Protein AF-A0A6P1D3B0-F1 (afdb_monomer)

Sequence (102 aa):
ADTTFLAYYPYFGFQGLTSHYANPLAEFPERAGAIEQWSELETPQELLDAMAAAPWRAPDAFLFRRSGEDLTLRLAEDVYPNDPYVRRYTVAFPSALFDDPR

Secondary structure (DSSP, 8-state):
--HHHHHHS-PPPSS-S-GGGS-GGG-HHHHHHHHHHHHT--SHHHHHHHHHHSSSPPPS---PEEETTEEEEEEEEE-TTSSSSEEEEEEEE-GGGG-S--

Solvent-accessible surface area (backbone atoms only — not comparable to full-atom values): 6419 Å² total; per-residue (Å²): 95,71,62,70,56,56,72,77,40,98,63,85,75,89,68,82,73,49,60,90,77,48,55,83,90,62,43,57,69,61,52,50,52,48,55,51,56,53,33,74,52,76,39,39,65,57,42,52,52,54,39,69,70,42,97,53,86,60,76,95,72,85,86,64,47,78,58,88,81,34,37,28,44,49,52,53,45,76,47,70,91,43,90,71,39,64,47,72,50,77,47,59,26,59,54,60,45,66,73,56,96,123

Foldseek 3Di:
DPVVVVVVDVFDDLADADPVPDDPVSCRVVSVVLLQVLQPDDALVVNVVSQVPDPDNRGPDDDFDDDPQWTKDKHWDACPPDVVRIDIDIRTHHCNNVPDPD

Mean predicted aligned error: 4.13 Å

Radius of gyration: 14.12 Å; Cα contacts (8 Å, |Δi|>4): 109; chains: 1; bounding box: 38×27×29 Å

Nearest PDB structures (foldseek):
  8if8-assembly1_B  TM=9.495E-01  e=1.863E-10  Mycobacterium tuberculosis H37Rv
  8if8-assembly1_C  TM=9.095E-01  e=5.859E-07  Mycobacterium tuberculosis H37Rv
  2y1z-assembly1_A  TM=4.307E-01  e=4.770E+00  Homo sapiens
  6ifn-assembly1_B  TM=3.260E-01  e=2.188E+00  Streptococcus thermophilus ND03

Structure (mmCIF, N/CA/C/O backbone):
data_AF-A0A6P1D3B0-F1
#
_entry.id   AF-A0A6P1D3B0-F1
#
loop_
_atom_site.group_PDB
_atom_site.id
_atom_site.type_symbol
_atom_site.label_atom_id
_atom_site.label_alt_id
_atom_site.label_comp_id
_atom_site.label_asym_id
_atom_site.label_entity_id
_atom_site.label_seq_id
_atom_site.pdbx_PDB_ins_code
_atom_site.Cartn_x
_atom_site.Cartn_y
_atom_site.Cartn_z
_atom_site.occupancy
_atom_site.B_iso_or_equiv
_atom_site.auth_seq_id
_atom_site.auth_comp_id
_atom_site.auth_asym_id
_atom_site.auth_atom_id
_atom_site.pdbx_PDB_model_num
ATOM 1 N N . ALA A 1 1 ? 9.120 -0.009 3.258 1.00 58.50 1 ALA A N 1
ATOM 2 C CA . ALA A 1 1 ? 8.531 -1.092 4.071 1.00 58.50 1 ALA A CA 1
ATOM 3 C C . ALA A 1 1 ? 9.422 -1.447 5.267 1.00 58.50 1 ALA A C 1
ATOM 5 O O . ALA A 1 1 ? 10.621 -1.172 5.232 1.00 58.50 1 ALA A O 1
ATOM 6 N N . ASP A 1 2 ? 8.833 -2.009 6.326 1.00 66.06 2 ASP A N 1
ATOM 7 C CA . ASP A 1 2 ? 9.539 -2.480 7.527 1.00 66.06 2 ASP A CA 1
ATOM 8 C C . ASP A 1 2 ? 10.095 -3.891 7.312 1.00 66.06 2 ASP A C 1
ATOM 10 O O . ASP A 1 2 ? 9.499 -4.902 7.677 1.00 66.06 2 ASP A O 1
ATOM 14 N N . THR A 1 3 ? 11.268 -3.955 6.686 1.00 69.19 3 THR A N 1
ATOM 15 C CA . THR A 1 3 ? 11.964 -5.209 6.357 1.00 69.19 3 THR A CA 1
ATOM 16 C C . THR A 1 3 ? 12.235 -6.078 7.566 1.00 69.19 3 THR A C 1
ATOM 18 O O . THR A 1 3 ? 12.209 -7.298 7.464 1.00 69.19 3 THR A O 1
ATOM 21 N N . THR A 1 4 ? 12.475 -5.452 8.716 1.00 80.31 4 THR A N 1
ATOM 22 C CA . THR A 1 4 ? 12.751 -6.155 9.964 1.00 80.31 4 THR A CA 1
ATOM 23 C C . THR A 1 4 ? 11.561 -7.007 10.388 1.00 80.31 4 THR A C 1
ATOM 25 O O . THR A 1 4 ? 11.763 -8.126 10.833 1.00 80.31 4 THR A O 1
ATOM 28 N N . PHE A 1 5 ? 10.321 -6.543 10.198 1.00 85.31 5 PHE A N 1
ATOM 29 C CA . PHE A 1 5 ? 9.143 -7.335 10.555 1.00 85.31 5 PHE A CA 1
ATOM 30 C C . PHE A 1 5 ? 9.041 -8.605 9.698 1.00 85.31 5 PHE A C 1
ATOM 32 O O . PHE A 1 5 ? 8.934 -9.707 10.233 1.00 85.31 5 PHE A O 1
ATOM 39 N N . LEU A 1 6 ? 9.169 -8.457 8.376 1.00 84.25 6 LEU A N 1
ATOM 40 C CA . LEU A 1 6 ? 9.122 -9.579 7.429 1.00 84.25 6 LEU A CA 1
ATOM 41 C C . LEU A 1 6 ? 10.336 -10.519 7.539 1.00 84.25 6 LEU A C 1
ATOM 43 O O . LEU A 1 6 ? 10.281 -11.646 7.061 1.00 84.25 6 LEU A O 1
ATOM 47 N N . ALA A 1 7 ? 11.426 -10.082 8.177 1.00 85.00 7 ALA A N 1
ATOM 48 C CA . ALA A 1 7 ? 12.581 -10.933 8.454 1.00 85.00 7 ALA A CA 1
ATOM 49 C C . ALA A 1 7 ? 12.337 -11.929 9.603 1.00 85.00 7 ALA A C 1
ATOM 51 O O . ALA A 1 7 ? 12.995 -12.966 9.649 1.00 85.00 7 ALA A O 1
ATOM 52 N N . TYR A 1 8 ? 11.410 -11.627 10.523 1.00 89.06 8 TYR A N 1
ATOM 53 C CA . TYR A 1 8 ? 11.096 -12.484 11.675 1.00 89.06 8 TYR A CA 1
ATOM 54 C C . TYR A 1 8 ? 9.747 -13.197 11.556 1.00 89.06 8 TYR A C 1
ATOM 56 O O . TYR A 1 8 ? 9.589 -14.283 12.113 1.00 89.06 8 TYR A O 1
ATOM 64 N N . TYR A 1 9 ? 8.784 -12.613 10.839 1.00 88.00 9 TYR A N 1
ATOM 65 C CA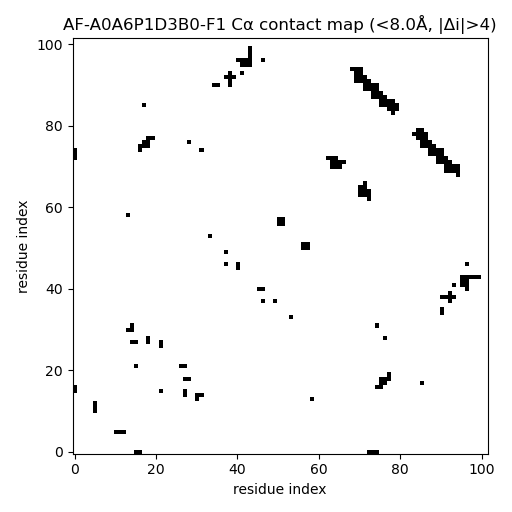 . TYR A 1 9 ? 7.439 -13.166 10.697 1.00 88.00 9 TYR A CA 1
ATOM 66 C C . TYR A 1 9 ? 7.153 -13.554 9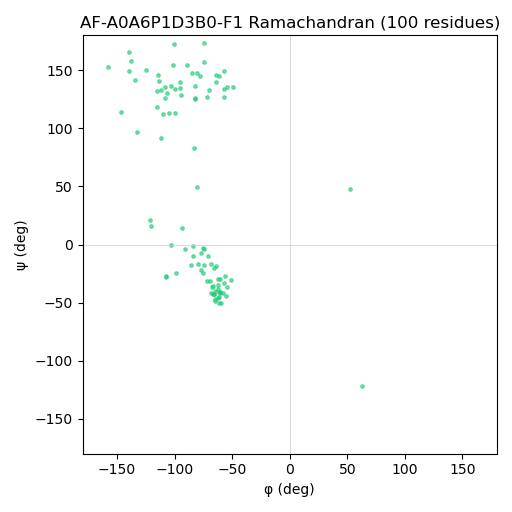.240 1.00 88.00 9 TYR A C 1
ATOM 68 O O . TYR A 1 9 ? 7.380 -12.738 8.346 1.00 88.00 9 TYR A O 1
ATOM 76 N N . PRO A 1 10 ? 6.620 -14.765 8.981 1.00 88.56 10 PRO A N 1
ATOM 77 C CA . PRO A 1 10 ? 6.499 -15.339 7.639 1.00 88.56 10 PRO A CA 1
ATOM 78 C C . PRO A 1 10 ? 5.281 -14.800 6.863 1.00 88.56 10 PRO A C 1
ATOM 80 O O . PRO A 1 10 ? 4.489 -15.567 6.320 1.00 88.56 10 PRO A O 1
ATOM 83 N N . TYR A 1 11 ? 5.109 -13.480 6.822 1.00 88.38 11 TYR A N 1
ATOM 84 C CA . TYR A 1 11 ? 4.100 -12.830 5.987 1.00 88.38 11 TYR A CA 1
ATOM 85 C C . TYR A 1 11 ? 4.626 -12.619 4.564 1.00 88.38 11 TYR A C 1
ATOM 87 O O . TYR A 1 11 ? 5.807 -12.337 4.355 1.00 88.38 11 TYR A O 1
ATOM 95 N N . PHE A 1 12 ? 3.731 -12.691 3.578 1.00 88.12 12 PHE A N 1
ATOM 96 C CA . PHE A 1 12 ? 4.044 -12.300 2.206 1.00 88.12 12 PHE A CA 1
ATOM 97 C C . PHE A 1 12 ? 3.906 -10.783 2.050 1.00 88.12 12 PHE A C 1
ATOM 99 O O . PHE A 1 12 ? 2.864 -10.209 2.359 1.00 88.12 12 PHE A O 1
ATOM 106 N N . GLY A 1 13 ? 4.958 -10.124 1.562 1.00 89.69 13 GLY A N 1
ATOM 107 C CA . GLY A 1 13 ? 4.909 -8.694 1.268 1.00 89.69 13 GLY A CA 1
ATOM 108 C C . GLY A 1 13 ? 4.052 -8.414 0.036 1.00 89.69 13 GLY A C 1
ATOM 109 O O . GLY A 1 13 ? 4.304 -8.978 -1.025 1.00 89.69 13 GLY A O 1
ATOM 110 N N . PHE A 1 14 ? 3.074 -7.513 0.161 1.00 92.06 14 PHE A N 1
ATOM 111 C CA . PHE A 1 14 ? 2.268 -7.065 -0.981 1.00 92.06 14 PHE A CA 1
ATOM 112 C C . PHE A 1 14 ? 3.077 -6.205 -1.966 1.00 92.06 14 PHE A C 1
ATOM 114 O O . PHE A 1 14 ? 2.817 -6.246 -3.162 1.00 92.06 14 PHE A O 1
ATOM 121 N N . GLN A 1 15 ? 4.063 -5.450 -1.469 1.00 91.38 15 GLN A N 1
ATOM 122 C CA . GLN A 1 15 ? 4.926 -4.568 -2.256 1.00 91.38 15 GLN A CA 1
ATOM 123 C C . GLN A 1 15 ? 6.400 -4.749 -1.860 1.00 91.38 15 GLN A C 1
ATOM 125 O O . GLN A 1 15 ? 6.732 -4.927 -0.684 1.00 91.38 15 GLN A O 1
ATOM 130 N N . GLY A 1 16 ? 7.285 -4.694 -2.855 1.00 85.00 16 GLY A N 1
ATOM 131 C CA . GLY A 1 16 ? 8.733 -4.734 -2.697 1.00 85.00 16 GLY A CA 1
ATOM 132 C C . GLY A 1 16 ? 9.327 -3.428 -2.158 1.00 85.00 16 GLY A C 1
ATOM 133 O O . GLY A 1 16 ? 8.671 -2.403 -2.007 1.00 85.00 16 GLY A O 1
ATOM 134 N N . LEU A 1 17 ? 10.626 -3.451 -1.870 1.00 78.06 17 LEU A N 1
ATOM 135 C CA . LEU A 1 17 ? 11.349 -2.310 -1.280 1.00 78.06 17 LEU A CA 1
ATOM 136 C C . LEU A 1 17 ? 12.120 -1.472 -2.293 1.00 78.06 17 LEU A C 1
ATOM 138 O O . LEU A 1 17 ? 12.485 -0.331 -2.015 1.00 78.06 17 LEU A O 1
ATOM 142 N N . THR A 1 18 ? 12.461 -2.103 -3.407 1.00 74.38 18 THR A N 1
ATOM 143 C CA . THR A 1 18 ? 13.409 -1.626 -4.406 1.00 74.38 18 THR A CA 1
ATOM 144 C C . THR A 1 18 ? 12.917 -2.108 -5.754 1.00 74.38 18 THR A C 1
ATOM 146 O O . THR A 1 18 ? 12.916 -3.316 -6.001 1.00 74.38 18 THR A O 1
ATOM 149 N N . SER A 1 19 ? 12.523 -1.167 -6.604 1.00 73.81 19 SER A N 1
ATOM 150 C CA . SER A 1 19 ? 11.988 -1.429 -7.941 1.00 73.81 19 SER A CA 1
ATOM 151 C C . SER A 1 19 ? 12.941 -2.276 -8.786 1.00 73.81 19 SER A C 1
ATOM 153 O O . SER A 1 19 ? 12.522 -3.258 -9.382 1.00 73.81 19 SER A O 1
ATOM 155 N N . HIS A 1 20 ? 14.242 -1.971 -8.765 1.00 68.25 20 HIS A N 1
ATOM 156 C CA . HIS A 1 20 ? 15.240 -2.618 -9.629 1.00 68.25 20 HIS A CA 1
ATOM 157 C C . HIS A 1 20 ? 15.468 -4.115 -9.357 1.00 68.25 20 HIS A C 1
ATOM 159 O O . HIS A 1 20 ? 16.005 -4.818 -10.208 1.00 68.25 20 HIS A O 1
ATOM 165 N N . TYR A 1 21 ? 15.095 -4.602 -8.168 1.00 66.56 21 TYR A N 1
ATOM 166 C CA . TYR A 1 21 ? 15.160 -6.027 -7.814 1.00 66.56 21 TYR A CA 1
ATOM 167 C C . TYR A 1 21 ? 13.790 -6.700 -7.852 1.00 66.56 21 TYR A C 1
ATOM 169 O O . TYR A 1 21 ? 13.677 -7.891 -7.555 1.00 66.56 21 TYR A O 1
ATOM 177 N N . ALA A 1 22 ? 12.739 -5.951 -8.183 1.00 69.19 22 ALA A N 1
ATOM 178 C CA . ALA A 1 22 ? 11.445 -6.543 -8.418 1.00 69.19 22 ALA A CA 1
ATOM 179 C C . ALA A 1 22 ? 11.512 -7.338 -9.724 1.00 69.19 22 ALA A C 1
ATOM 181 O O . ALA A 1 22 ? 12.009 -6.868 -10.747 1.00 69.19 22 ALA A O 1
ATOM 182 N N . ASN A 1 23 ? 11.002 -8.566 -9.685 1.00 70.81 23 ASN A N 1
ATOM 183 C CA . ASN A 1 23 ? 10.702 -9.298 -10.906 1.00 70.81 23 ASN A CA 1
ATOM 184 C C . ASN A 1 23 ? 9.781 -8.410 -11.769 1.00 70.81 23 ASN A C 1
ATOM 186 O O . ASN A 1 23 ? 8.843 -7.850 -11.207 1.00 70.81 23 ASN A O 1
ATOM 190 N N . PRO A 1 24 ? 9.982 -8.270 -13.092 1.00 73.81 24 PRO A N 1
ATOM 191 C CA . PRO A 1 24 ? 9.025 -7.567 -13.948 1.00 73.81 24 PRO A CA 1
ATOM 192 C C . PRO A 1 24 ? 7.575 -8.057 -13.776 1.00 73.81 24 PRO A C 1
ATOM 194 O O . PRO A 1 24 ? 6.645 -7.267 -13.857 1.00 73.81 24 PRO A O 1
ATOM 197 N N . LEU A 1 25 ? 7.383 -9.338 -13.436 1.00 77.88 25 LEU A N 1
ATOM 198 C CA . LEU A 1 25 ? 6.077 -9.930 -13.105 1.00 77.88 25 LEU A CA 1
ATOM 199 C C . LEU A 1 25 ? 5.528 -9.536 -11.721 1.00 77.88 25 LEU A C 1
ATOM 201 O O . LEU A 1 25 ? 4.450 -9.979 -11.342 1.00 77.88 25 LEU A O 1
ATOM 205 N N . ALA A 1 26 ? 6.281 -8.777 -10.927 1.00 82.81 26 ALA A N 1
ATOM 206 C CA . ALA A 1 26 ? 5.844 -8.294 -9.623 1.00 82.81 26 ALA A CA 1
ATOM 207 C C . ALA A 1 26 ? 5.015 -7.006 -9.720 1.00 82.81 26 ALA A C 1
ATOM 209 O O . ALA A 1 26 ? 4.437 -6.625 -8.704 1.00 82.81 26 ALA A O 1
ATOM 210 N N . GLU A 1 27 ? 4.955 -6.361 -10.896 1.00 90.94 27 GLU A N 1
ATOM 211 C CA . GLU A 1 27 ? 4.096 -5.190 -11.162 1.00 90.94 27 GLU A CA 1
ATOM 212 C C . GLU A 1 27 ? 4.308 -4.091 -10.108 1.00 90.94 27 GLU A C 1
ATOM 214 O O . GLU A 1 27 ? 3.390 -3.594 -9.453 1.00 90.94 27 GLU A O 1
ATOM 219 N N . PHE A 1 28 ? 5.588 -3.799 -9.852 1.00 91.94 28 PHE A N 1
ATOM 220 C CA . PHE A 1 28 ? 6.008 -2.937 -8.753 1.00 91.94 28 PHE A CA 1
ATOM 221 C C . PHE A 1 28 ? 5.415 -1.521 -8.867 1.00 91.94 28 PHE A C 1
ATOM 223 O O . PHE A 1 28 ? 4.836 -1.070 -7.874 1.00 91.94 28 PHE A O 1
ATOM 230 N N . PRO A 1 29 ? 5.512 -0.813 -10.014 1.00 92.06 29 PRO A N 1
ATOM 231 C CA . PRO A 1 29 ? 4.888 0.501 -10.161 1.00 92.06 29 PRO A CA 1
ATOM 232 C C . PRO A 1 29 ? 3.369 0.455 -9.985 1.00 92.06 29 PRO A C 1
ATOM 234 O O . PRO A 1 29 ? 2.803 1.302 -9.301 1.00 92.06 29 PRO A O 1
ATOM 237 N N . GLU A 1 30 ? 2.709 -0.558 -10.540 1.00 94.62 30 GLU A N 1
ATOM 238 C CA . GLU A 1 30 ? 1.255 -0.695 -10.509 1.00 94.62 30 GLU A CA 1
ATOM 239 C C . GLU A 1 30 ? 0.752 -0.937 -9.082 1.00 94.62 30 GLU A C 1
ATOM 241 O O . GLU A 1 30 ? -0.210 -0.306 -8.645 1.00 94.62 30 GLU A O 1
ATOM 246 N N . ARG A 1 31 ? 1.436 -1.788 -8.309 1.00 95.38 31 ARG A N 1
ATOM 247 C CA . ARG A 1 31 ? 1.115 -2.014 -6.892 1.00 95.38 31 ARG A CA 1
ATOM 248 C C . ARG A 1 31 ? 1.382 -0.785 -6.031 1.00 95.38 31 ARG A C 1
ATOM 250 O O . ARG A 1 31 ? 0.646 -0.557 -5.076 1.00 95.38 31 ARG A O 1
ATOM 257 N N . ALA A 1 32 ? 2.423 -0.004 -6.333 1.00 95.31 32 ALA A N 1
ATOM 258 C CA . ALA A 1 32 ? 2.682 1.258 -5.637 1.00 95.31 32 ALA A CA 1
ATOM 259 C C . ALA A 1 32 ? 1.557 2.261 -5.920 1.00 95.31 32 ALA A C 1
ATOM 261 O O . ALA A 1 32 ? 0.984 2.802 -4.978 1.00 95.31 32 ALA A O 1
ATOM 262 N N . GLY A 1 33 ? 1.174 2.408 -7.191 1.00 96.44 33 GLY A N 1
ATOM 263 C CA . GLY A 1 33 ? 0.068 3.267 -7.606 1.00 96.44 33 GLY A CA 1
ATOM 264 C C . GLY A 1 33 ? -1.279 2.838 -7.022 1.00 96.44 33 GLY A C 1
ATOM 265 O O . GLY A 1 33 ? -2.084 3.688 -6.665 1.00 96.44 33 GLY A O 1
ATOM 266 N N . ALA A 1 34 ? -1.523 1.536 -6.853 1.00 97.50 34 ALA A N 1
ATOM 267 C CA . ALA A 1 34 ? -2.725 1.058 -6.173 1.00 97.50 34 ALA A CA 1
ATOM 268 C C . ALA A 1 34 ? -2.742 1.438 -4.686 1.00 97.50 34 ALA A C 1
ATOM 270 O O . ALA A 1 34 ? -3.763 1.900 -4.193 1.00 97.50 34 ALA A O 1
ATOM 271 N N . ILE A 1 35 ? -1.612 1.307 -3.979 1.00 97.38 35 ILE A N 1
ATOM 272 C CA . ILE A 1 35 ? -1.496 1.739 -2.575 1.00 97.38 35 ILE A CA 1
ATOM 273 C C . ILE A 1 3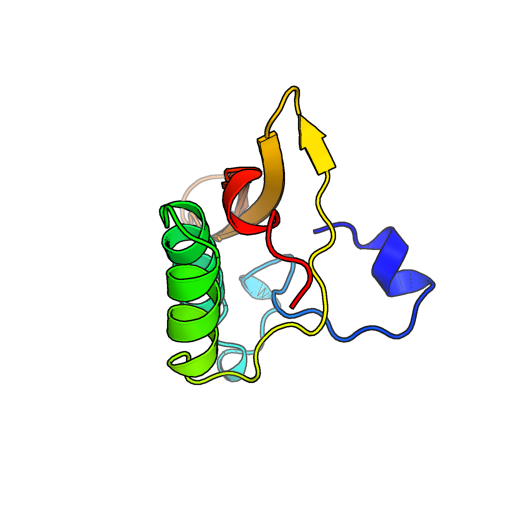5 ? -1.725 3.251 -2.448 1.00 97.38 35 ILE A C 1
ATOM 275 O O . ILE A 1 35 ? -2.381 3.683 -1.506 1.00 97.38 35 ILE A O 1
ATOM 279 N N . GLU A 1 36 ? -1.198 4.047 -3.379 1.00 97.69 36 GLU A N 1
ATOM 280 C CA . GLU A 1 36 ? -1.454 5.491 -3.433 1.00 97.69 36 GLU A CA 1
ATOM 281 C C . GLU A 1 36 ? -2.943 5.783 -3.633 1.00 97.69 36 GLU A C 1
ATOM 283 O O . GLU A 1 36 ? -3.530 6.491 -2.822 1.00 97.69 36 GLU A O 1
ATOM 288 N N . GLN A 1 37 ? -3.582 5.160 -4.625 1.00 98.00 37 GLN A N 1
ATOM 289 C CA . GLN A 1 37 ? -5.019 5.324 -4.875 1.00 98.00 37 GLN A CA 1
ATOM 290 C C . GLN A 1 37 ? -5.864 4.927 -3.660 1.00 98.00 37 GLN A C 1
ATOM 292 O O . GLN A 1 37 ? -6.803 5.631 -3.309 1.00 98.00 37 GLN A O 1
ATOM 297 N N . TRP A 1 38 ? -5.518 3.833 -2.977 1.00 98.12 38 TRP A N 1
ATOM 298 C CA . TRP A 1 38 ? -6.215 3.408 -1.761 1.00 98.12 38 TRP A CA 1
ATOM 299 C C . TRP A 1 38 ? -6.108 4.422 -0.623 1.00 98.12 38 TRP A C 1
ATOM 301 O O . TRP A 1 38 ? -7.013 4.500 0.203 1.00 98.12 38 TRP A O 1
ATOM 311 N N . SER A 1 39 ? -5.018 5.189 -0.567 1.00 97.06 39 SER A N 1
ATOM 312 C CA . SER A 1 39 ? -4.820 6.211 0.464 1.00 97.06 39 SER A CA 1
ATOM 313 C C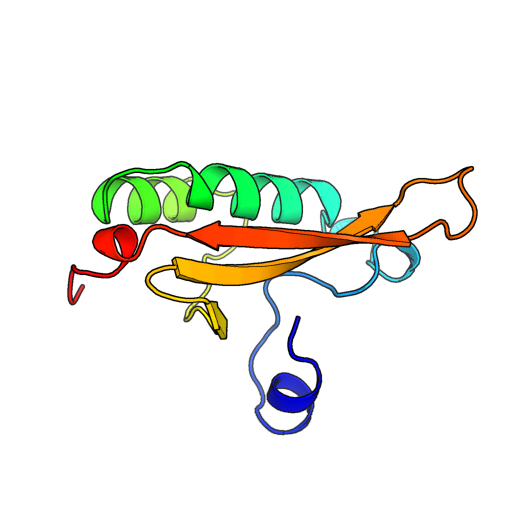 . SER A 1 39 ? -5.670 7.465 0.262 1.00 97.06 39 SER A C 1
ATOM 315 O O . SER A 1 39 ? -5.867 8.222 1.207 1.00 97.06 39 SER A O 1
ATOM 317 N N . GLU A 1 40 ? -6.193 7.662 -0.949 1.00 97.56 40 GLU A N 1
ATOM 318 C CA . GLU A 1 40 ? -7.054 8.792 -1.310 1.00 97.56 40 GLU A CA 1
ATOM 319 C C . GLU A 1 40 ? -8.549 8.490 -1.103 1.00 97.56 40 GLU A C 1
ATOM 321 O O . GLU A 1 40 ? -9.384 9.369 -1.301 1.00 97.56 40 GLU A O 1
ATOM 326 N N . LEU A 1 41 ? -8.896 7.258 -0.713 1.00 97.75 41 LEU A N 1
ATOM 327 C CA . LEU A 1 41 ? -10.277 6.850 -0.447 1.00 97.75 41 LEU A CA 1
ATOM 328 C C . LEU A 1 41 ? -10.780 7.425 0.881 1.00 97.75 41 LEU A C 1
ATOM 330 O O . LEU A 1 41 ? -9.999 7.721 1.789 1.00 97.75 41 LEU A O 1
ATOM 334 N N . GLU A 1 42 ? -12.101 7.531 1.024 1.00 95.44 42 GLU A N 1
ATOM 335 C CA . GLU A 1 42 ? -12.719 8.179 2.184 1.00 95.44 42 GLU A CA 1
ATOM 336 C C . GLU A 1 42 ? -13.380 7.178 3.135 1.00 95.44 42 GLU A C 1
ATOM 338 O O . GLU A 1 42 ? -13.481 7.439 4.337 1.00 95.44 42 GLU A O 1
ATOM 343 N N . THR A 1 43 ? -13.821 6.024 2.624 1.00 97.06 43 THR A N 1
ATOM 344 C CA . THR A 1 43 ? -14.602 5.060 3.409 1.00 97.06 43 THR A CA 1
ATOM 345 C C . THR A 1 43 ? -14.011 3.645 3.430 1.00 97.06 43 THR A C 1
ATOM 347 O O . THR A 1 43 ? -13.426 3.191 2.442 1.00 97.06 43 THR A O 1
ATOM 350 N N . PRO A 1 44 ? -14.234 2.876 4.518 1.00 97.56 44 PRO A N 1
ATOM 351 C CA . PRO A 1 44 ? -13.839 1.467 4.579 1.00 97.56 44 PRO A CA 1
ATOM 352 C C . PRO A 1 44 ? -14.402 0.626 3.426 1.00 97.56 44 PRO A C 1
ATOM 354 O O . PRO A 1 44 ? -13.726 -0.264 2.915 1.00 97.56 44 PRO A O 1
ATOM 357 N N . GLN A 1 45 ? -15.632 0.913 2.982 1.00 97.69 45 GLN A N 1
ATOM 358 C CA . GLN A 1 45 ? -16.260 0.162 1.894 1.00 97.69 45 GLN A CA 1
ATOM 359 C C . GLN A 1 45 ? -15.564 0.414 0.552 1.00 97.69 45 GLN A C 1
ATOM 361 O O . GLN A 1 45 ? -15.311 -0.542 -0.174 1.00 97.69 45 GLN A O 1
ATOM 366 N N . GLU A 1 46 ? -15.192 1.660 0.251 1.00 98.12 46 GLU A N 1
ATOM 367 C CA . GLU A 1 46 ? -14.415 1.976 -0.954 1.00 98.12 46 GLU A CA 1
ATOM 368 C C . GLU A 1 46 ? -13.066 1.258 -0.954 1.00 98.12 46 GLU A C 1
ATOM 370 O O . GLU A 1 46 ? -12.653 0.735 -1.989 1.00 98.12 46 GLU A O 1
ATOM 375 N N . LEU A 1 47 ? -12.392 1.185 0.200 1.00 97.69 47 LEU A N 1
ATOM 376 C CA . LEU A 1 47 ? -11.127 0.463 0.324 1.00 97.69 47 LEU A CA 1
ATOM 377 C C . LEU A 1 47 ? -11.303 -1.034 0.042 1.00 97.69 47 LEU A C 1
ATOM 379 O O . LEU A 1 47 ? -10.524 -1.614 -0.717 1.00 97.69 47 LEU A O 1
ATOM 383 N N . LEU A 1 48 ? -12.336 -1.661 0.611 1.00 96.81 48 LEU A N 1
ATOM 384 C CA . LEU A 1 48 ? -12.652 -3.068 0.354 1.00 96.81 48 LEU A CA 1
ATOM 385 C C . LEU A 1 48 ? -12.974 -3.318 -1.125 1.00 96.81 48 LEU A C 1
ATOM 387 O O . LEU A 1 48 ? -12.448 -4.266 -1.711 1.00 96.81 48 LEU A O 1
ATOM 391 N N . ASP A 1 49 ? -13.783 -2.456 -1.738 1.00 98.00 49 ASP A N 1
ATOM 392 C CA . ASP A 1 49 ? -14.172 -2.573 -3.143 1.00 98.00 49 ASP A CA 1
ATOM 393 C C . ASP A 1 49 ? -12.958 -2.391 -4.071 1.00 98.00 49 ASP A C 1
ATOM 395 O O . ASP A 1 49 ? -12.763 -3.171 -5.007 1.00 98.00 49 ASP A O 1
ATOM 399 N N . ALA A 1 50 ? -12.087 -1.420 -3.779 1.00 98.19 50 ALA A N 1
ATOM 400 C CA . ALA A 1 50 ? -10.860 -1.180 -4.533 1.00 98.19 50 ALA A CA 1
ATOM 401 C C . ALA A 1 50 ? -9.864 -2.344 -4.413 1.00 98.19 50 ALA A C 1
ATOM 403 O O . ALA A 1 50 ? -9.249 -2.737 -5.407 1.00 98.19 50 ALA A O 1
ATOM 404 N N . MET A 1 51 ? -9.718 -2.934 -3.222 1.00 97.25 51 MET A N 1
ATOM 405 C CA . MET A 1 51 ? -8.887 -4.126 -3.028 1.00 97.25 51 MET A CA 1
ATOM 406 C C . MET A 1 51 ? -9.471 -5.360 -3.727 1.00 97.25 51 MET A C 1
ATOM 408 O O . MET A 1 51 ? -8.711 -6.165 -4.261 1.00 97.25 51 MET A O 1
ATOM 412 N N . ALA A 1 52 ? -10.798 -5.511 -3.756 1.00 97.31 52 ALA A N 1
ATOM 413 C CA . ALA A 1 52 ? -11.472 -6.614 -4.440 1.00 97.31 52 ALA A CA 1
ATOM 414 C C . ALA A 1 52 ? -11.408 -6.496 -5.973 1.00 97.31 52 ALA A C 1
ATOM 416 O O . ALA A 1 52 ? -11.369 -7.514 -6.666 1.00 97.31 52 ALA A O 1
ATOM 417 N N . ALA A 1 53 ? -11.390 -5.271 -6.504 1.00 97.75 53 ALA A N 1
ATOM 418 C CA . ALA A 1 53 ? -11.257 -4.998 -7.933 1.00 97.75 53 ALA A CA 1
ATOM 419 C C . ALA A 1 53 ? -9.807 -5.093 -8.443 1.00 97.75 53 ALA A C 1
ATOM 421 O O . ALA A 1 53 ? -9.587 -5.187 -9.654 1.00 97.75 53 ALA A O 1
ATOM 422 N N . ALA A 1 54 ? -8.816 -5.055 -7.547 1.00 96.69 54 ALA A N 1
ATOM 423 C CA . ALA A 1 54 ? -7.411 -5.143 -7.917 1.00 96.69 54 ALA A CA 1
ATOM 424 C C . ALA A 1 54 ? -7.079 -6.512 -8.555 1.00 96.69 54 ALA A C 1
ATOM 426 O O . ALA A 1 54 ? -7.607 -7.543 -8.137 1.00 96.69 54 ALA A O 1
ATOM 427 N N . PRO A 1 55 ? -6.155 -6.569 -9.533 1.00 95.38 55 PRO A N 1
ATOM 428 C CA . PRO A 1 55 ? -5.786 -7.826 -10.197 1.00 95.38 55 PRO A CA 1
ATOM 429 C C . PRO A 1 55 ? -4.986 -8.773 -9.288 1.00 95.38 55 PRO A C 1
ATOM 431 O O . PRO A 1 55 ? -4.748 -9.933 -9.631 1.00 95.38 55 PRO A O 1
ATOM 434 N N . TRP A 1 56 ? -4.549 -8.286 -8.127 1.00 95.12 56 TRP A N 1
ATOM 435 C CA . TRP A 1 56 ? -3.774 -9.037 -7.154 1.00 95.12 56 TRP A CA 1
ATOM 436 C C . TRP A 1 56 ? -4.650 -9.499 -6.002 1.00 95.12 56 TRP A C 1
ATOM 438 O O . TRP A 1 56 ? -5.612 -8.839 -5.627 1.00 95.12 56 TRP A O 1
ATOM 448 N N . ARG A 1 57 ? -4.235 -10.583 -5.342 1.00 94.81 57 ARG A N 1
ATOM 449 C CA . ARG A 1 57 ? -4.793 -10.922 -4.034 1.0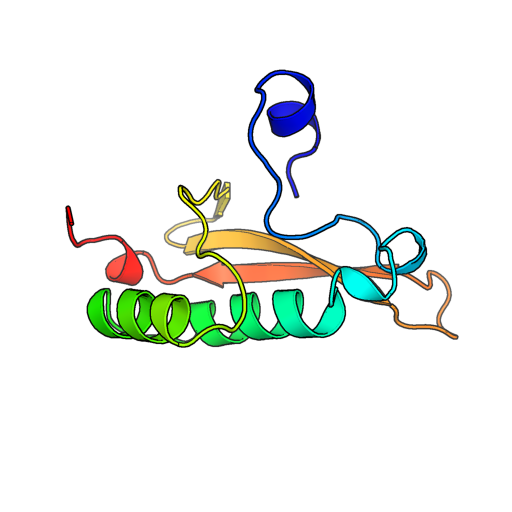0 94.81 57 ARG A CA 1
ATOM 450 C C . ARG A 1 57 ? -4.594 -9.742 -3.072 1.00 94.81 57 ARG A C 1
ATOM 452 O O . ARG A 1 57 ? -3.461 -9.287 -2.896 1.00 94.81 57 ARG A O 1
ATOM 459 N N . ALA A 1 58 ? -5.686 -9.299 -2.455 1.00 94.94 58 ALA A N 1
ATOM 460 C CA . ALA A 1 58 ? -5.688 -8.250 -1.444 1.00 94.94 58 ALA A CA 1
ATOM 461 C C . ALA A 1 58 ? -4.765 -8.595 -0.253 1.00 94.94 58 ALA A C 1
ATOM 463 O O . ALA A 1 58 ? -4.580 -9.779 0.058 1.00 94.94 58 ALA A O 1
ATOM 464 N N . PRO A 1 59 ? -4.171 -7.588 0.411 1.00 94.50 59 PRO A N 1
ATOM 465 C CA . PRO A 1 59 ? -3.404 -7.808 1.631 1.00 94.50 59 PRO A CA 1
ATOM 466 C C . 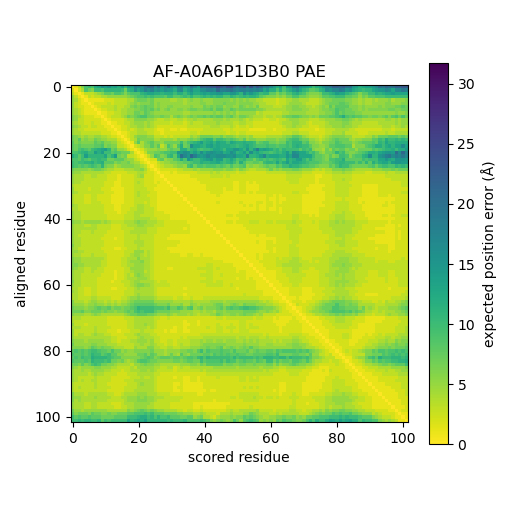PRO A 1 59 ? -4.298 -8.337 2.761 1.00 94.50 59 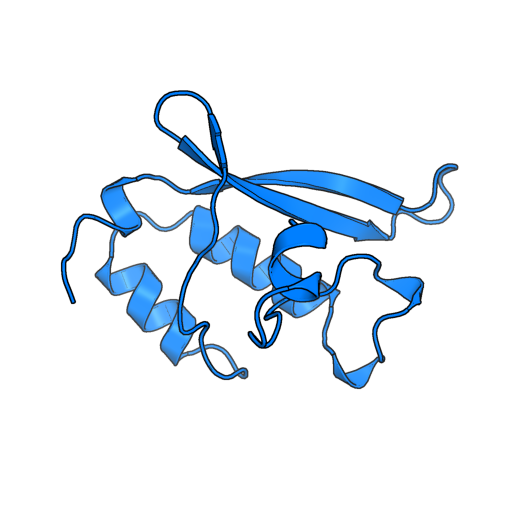PRO A C 1
ATOM 468 O O . PRO A 1 59 ? -5.407 -7.854 2.961 1.00 94.50 59 PRO A O 1
ATOM 471 N N . ASP A 1 60 ? -3.784 -9.293 3.538 1.00 92.31 60 ASP A N 1
ATOM 472 C CA . ASP A 1 60 ? -4.484 -9.815 4.722 1.00 92.31 60 ASP A CA 1
ATOM 473 C C . ASP A 1 60 ? -4.386 -8.853 5.927 1.00 92.31 60 ASP A C 1
ATOM 475 O O . ASP A 1 60 ? -5.177 -8.931 6.862 1.00 92.31 60 ASP A O 1
ATOM 479 N N . ALA A 1 61 ? -3.384 -7.967 5.934 1.00 92.06 61 ALA A N 1
ATOM 480 C CA . ALA A 1 61 ? -3.170 -6.966 6.973 1.00 92.06 61 ALA A CA 1
ATOM 481 C C . ALA A 1 61 ? -2.317 -5.799 6.457 1.00 92.06 61 ALA A C 1
ATOM 483 O O . ALA A 1 61 ? -1.442 -5.978 5.603 1.00 92.06 61 ALA A O 1
ATOM 484 N N . PHE A 1 62 ? -2.509 -4.623 7.053 1.00 93.00 62 PHE A N 1
ATOM 485 C CA . PHE A 1 62 ? -1.637 -3.465 6.876 1.00 93.00 62 PHE A CA 1
ATOM 486 C C . PHE A 1 62 ? -0.732 -3.284 8.098 1.00 93.00 62 PHE A C 1
ATOM 488 O O . PHE A 1 62 ? -1.182 -3.356 9.240 1.00 93.00 62 PHE A O 1
ATOM 495 N N . LEU A 1 63 ? 0.552 -3.007 7.860 1.00 92.06 63 LEU A N 1
ATOM 496 C CA . LEU A 1 63 ? 1.514 -2.656 8.906 1.00 92.06 63 LEU A CA 1
ATOM 497 C C . LEU A 1 63 ? 1.920 -1.189 8.755 1.00 92.06 63 LEU A C 1
ATOM 499 O O . LEU A 1 63 ? 2.862 -0.863 8.030 1.00 92.06 63 LEU A O 1
ATOM 503 N N . PHE A 1 64 ? 1.193 -0.310 9.438 1.00 93.81 64 PHE A N 1
ATOM 504 C CA . PHE A 1 64 ? 1.433 1.129 9.405 1.00 93.81 64 PHE A CA 1
ATOM 505 C C . PHE A 1 64 ? 2.429 1.590 10.468 1.00 93.81 64 PHE A C 1
ATOM 507 O O . PHE A 1 64 ? 2.539 1.021 11.556 1.00 93.81 64 PHE A O 1
ATOM 514 N N . ARG A 1 65 ? 3.093 2.712 10.184 1.00 92.12 65 ARG A N 1
ATOM 515 C CA . ARG A 1 65 ? 3.654 3.587 11.218 1.00 92.12 65 ARG A CA 1
ATOM 516 C C . ARG A 1 65 ? 2.662 4.705 11.513 1.00 92.12 65 ARG A C 1
ATOM 518 O O . ARG A 1 65 ? 2.101 5.266 10.577 1.00 92.12 65 ARG A O 1
ATOM 525 N N . ARG A 1 66 ? 2.488 5.086 12.779 1.00 91.38 66 ARG A N 1
ATOM 526 C CA . ARG A 1 66 ? 1.695 6.280 13.120 1.00 91.38 66 ARG A CA 1
ATOM 527 C C . ARG A 1 66 ? 2.533 7.547 12.974 1.00 91.38 66 ARG A C 1
ATOM 529 O O . ARG A 1 66 ? 3.673 7.583 13.441 1.00 91.38 66 ARG A O 1
ATOM 536 N N . SER A 1 67 ? 1.952 8.580 12.372 1.00 87.62 67 SER A N 1
ATOM 537 C CA . SER A 1 67 ? 2.499 9.938 12.342 1.00 87.62 67 SER A CA 1
ATOM 538 C C . SER A 1 67 ? 1.387 10.919 12.705 1.00 87.62 67 SER A C 1
ATOM 540 O O . SER A 1 67 ? 0.544 11.243 11.880 1.00 87.62 67 SER A O 1
ATOM 542 N N . GLY A 1 68 ? 1.329 11.333 13.974 1.00 88.69 68 GLY A N 1
ATOM 543 C CA . GLY A 1 68 ? 0.164 12.059 14.485 1.00 88.69 68 GLY A CA 1
ATOM 544 C C . GLY A 1 68 ? -1.093 11.187 14.426 1.00 88.69 68 GLY A C 1
ATOM 545 O O . GLY A 1 68 ? -1.117 10.101 15.015 1.00 88.69 68 GLY A O 1
ATOM 546 N N . GLU A 1 69 ? -2.113 11.665 13.717 1.00 85.44 69 GLU A N 1
ATOM 547 C CA . GLU A 1 69 ? -3.369 10.940 13.483 1.00 85.44 69 GLU A CA 1
ATOM 548 C C . GLU A 1 69 ? -3.288 9.990 12.276 1.00 85.44 69 GLU A C 1
ATOM 550 O O . GLU A 1 69 ? -4.050 9.025 12.211 1.00 85.44 69 GLU A O 1
ATOM 555 N N . ASP A 1 70 ? -2.303 10.179 11.393 1.00 87.19 70 ASP A N 1
ATOM 556 C CA . ASP A 1 70 ? -2.195 9.440 10.137 1.00 87.19 70 ASP A CA 1
ATOM 557 C C . ASP A 1 70 ? -1.575 8.047 10.307 1.00 87.19 70 ASP A C 1
ATOM 559 O O . ASP A 1 70 ? -0.652 7.812 11.107 1.00 87.19 70 ASP A O 1
ATOM 563 N N . LEU A 1 71 ? -2.040 7.122 9.464 1.00 94.88 71 LEU A N 1
ATOM 564 C CA . LEU A 1 71 ? -1.487 5.783 9.286 1.00 94.88 71 LEU A CA 1
ATOM 565 C C . LEU A 1 71 ? -0.606 5.764 8.035 1.00 94.88 71 LEU A C 1
ATOM 567 O O . LEU A 1 71 ? -1.081 5.928 6.921 1.00 94.88 71 LEU A O 1
ATOM 571 N N . THR A 1 72 ? 0.700 5.577 8.191 1.00 95.56 72 THR A N 1
ATOM 572 C CA . THR A 1 72 ? 1.656 5.812 7.099 1.00 95.56 72 THR A CA 1
ATOM 573 C C . THR A 1 72 ? 2.350 4.543 6.615 1.00 95.56 72 THR A C 1
ATOM 575 O O . THR A 1 72 ? 2.769 3.694 7.412 1.00 95.56 72 THR A O 1
ATOM 578 N N . LEU A 1 73 ? 2.533 4.442 5.296 1.00 94.00 73 LEU A N 1
ATOM 579 C CA . LEU A 1 73 ? 3.399 3.467 4.632 1.00 94.00 73 LEU A CA 1
ATOM 580 C C . LEU A 1 73 ? 4.553 4.178 3.938 1.00 94.00 73 LEU A C 1
ATOM 582 O O . LEU A 1 73 ? 4.405 5.264 3.390 1.00 94.00 73 LEU A O 1
ATOM 586 N N . ARG A 1 74 ? 5.719 3.529 3.921 1.00 92.75 74 ARG A N 1
ATOM 587 C CA . ARG A 1 74 ? 6.882 4.015 3.173 1.00 92.75 74 ARG A CA 1
ATOM 588 C C . ARG A 1 74 ? 7.080 3.193 1.909 1.00 92.75 74 ARG A C 1
ATOM 590 O O . ARG A 1 74 ? 7.467 2.018 2.013 1.00 92.75 74 ARG A O 1
ATOM 597 N N . LEU A 1 75 ? 6.884 3.839 0.767 1.00 92.62 75 LEU A N 1
ATOM 598 C CA . LEU A 1 75 ? 7.085 3.292 -0.569 1.00 92.62 75 LEU A CA 1
ATOM 599 C C . LEU A 1 75 ? 8.420 3.762 -1.161 1.00 92.62 75 LEU A C 1
ATOM 601 O O . LEU A 1 75 ? 9.156 4.563 -0.567 1.00 92.62 75 LEU A O 1
ATOM 605 N N . ALA A 1 76 ? 8.762 3.187 -2.305 1.00 91.38 76 ALA A N 1
ATOM 606 C CA . ALA A 1 76 ? 9.919 3.560 -3.094 1.00 91.38 76 ALA A CA 1
ATOM 607 C C . ALA A 1 76 ? 9.535 3.543 -4.570 1.00 91.38 76 ALA A C 1
ATOM 609 O O . ALA A 1 76 ? 8.712 2.727 -4.966 1.00 91.38 76 ALA A O 1
ATOM 610 N N . GLU A 1 77 ? 10.161 4.393 -5.368 1.00 90.69 77 GLU A N 1
ATOM 611 C CA . GLU A 1 77 ? 10.005 4.422 -6.821 1.00 90.69 77 GLU A CA 1
ATOM 612 C C . GLU A 1 77 ? 11.369 4.626 -7.493 1.00 90.69 77 GLU A C 1
ATOM 614 O O . GLU A 1 77 ? 12.320 5.127 -6.877 1.00 90.69 77 GLU A O 1
ATOM 619 N N . ASP A 1 78 ? 11.448 4.222 -8.758 1.00 89.56 78 ASP A N 1
ATOM 620 C CA . ASP A 1 78 ? 12.590 4.488 -9.628 1.00 89.56 78 ASP A CA 1
ATOM 621 C C . ASP A 1 78 ? 12.470 5.901 -10.212 1.00 89.56 78 ASP A C 1
ATOM 623 O O . ASP A 1 78 ? 11.455 6.241 -10.817 1.00 89.56 78 ASP A O 1
ATOM 627 N N . VAL A 1 79 ? 13.499 6.722 -10.022 1.00 89.81 79 VAL A N 1
ATOM 628 C CA . VAL A 1 79 ? 13.582 8.102 -10.525 1.00 89.81 79 VAL A CA 1
ATOM 629 C C . VAL A 1 79 ? 14.793 8.315 -11.437 1.00 89.81 79 VAL A C 1
ATOM 631 O O . VAL A 1 79 ? 15.248 9.452 -11.601 1.00 89.81 79 VAL A O 1
ATOM 634 N N . TYR A 1 80 ? 15.350 7.245 -12.018 1.00 84.94 80 TYR A N 1
ATOM 635 C CA . TYR A 1 80 ? 16.422 7.344 -13.009 1.00 84.94 80 TYR A CA 1
ATOM 636 C C . TYR A 1 80 ? 16.065 8.365 -14.116 1.00 84.94 80 TYR A C 1
ATOM 638 O O . TYR A 1 80 ? 14.937 8.349 -14.616 1.00 84.94 80 TYR A O 1
ATOM 646 N N . PRO A 1 81 ? 16.997 9.256 -14.529 1.00 89.75 81 PRO A N 1
ATOM 647 C CA . PRO A 1 81 ? 18.444 9.244 -14.265 1.00 89.75 81 PRO A CA 1
ATOM 648 C C . PRO A 1 81 ? 18.935 10.044 -13.042 1.00 89.75 81 PRO A C 1
ATOM 650 O O . PRO A 1 81 ? 20.136 10.287 -12.946 1.00 89.75 81 PRO A O 1
ATOM 653 N N . ASN A 1 82 ? 18.069 10.474 -12.117 1.00 89.44 82 ASN A N 1
ATOM 654 C CA . ASN A 1 82 ? 18.508 11.231 -10.930 1.00 89.44 82 ASN A CA 1
ATOM 655 C C . ASN A 1 82 ? 19.473 10.420 -10.050 1.00 89.44 82 ASN A C 1
ATOM 657 O O . ASN A 1 82 ? 19.249 9.234 -9.882 1.00 89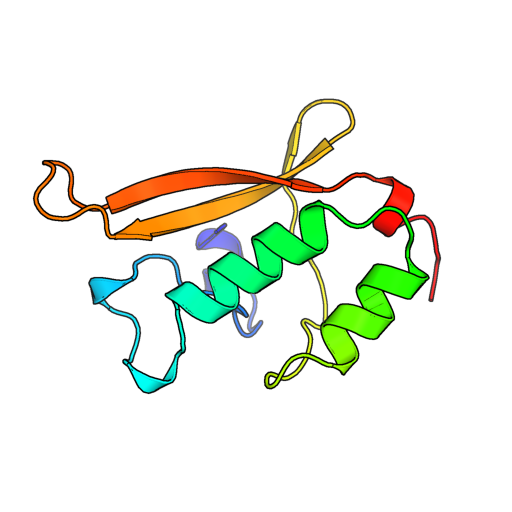.44 82 ASN A O 1
ATOM 661 N N . ASP A 1 83 ? 20.469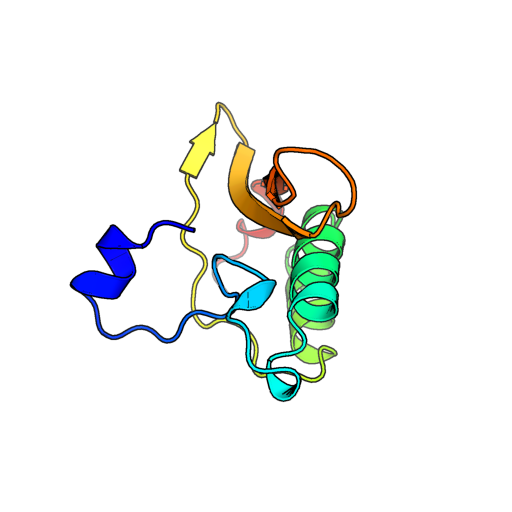 11.043 -9.410 1.00 83.25 83 ASP A N 1
ATOM 662 C CA . ASP A 1 83 ? 21.310 10.393 -8.388 1.00 83.25 83 ASP A CA 1
ATOM 663 C C . ASP A 1 83 ? 20.995 10.992 -7.000 1.00 83.25 83 ASP A C 1
ATOM 665 O O . ASP A 1 83 ? 21.249 12.184 -6.786 1.00 83.25 83 ASP A O 1
ATOM 669 N N . PRO A 1 84 ? 20.396 10.230 -6.060 1.00 86.19 84 PRO A N 1
ATOM 670 C CA . PRO A 1 84 ? 20.114 8.791 -6.125 1.00 86.19 84 PRO A CA 1
ATOM 671 C C . PRO A 1 84 ? 18.896 8.415 -6.989 1.00 86.19 84 PRO A C 1
ATOM 673 O O . PRO A 1 84 ? 17.865 9.085 -6.957 1.00 86.19 84 PRO A O 1
ATOM 676 N N . TYR A 1 85 ? 18.993 7.265 -7.671 1.00 85.06 85 TYR A N 1
ATOM 677 C CA . TYR A 1 85 ? 17.990 6.751 -8.627 1.00 85.06 85 TYR A CA 1
ATOM 678 C C . TYR A 1 85 ? 16.752 6.126 -7.970 1.00 85.06 85 TYR A C 1
ATOM 680 O O . TYR A 1 85 ? 15.792 5.795 -8.653 1.00 85.06 85 TYR A O 1
ATOM 688 N N . VAL A 1 86 ? 16.752 5.973 -6.642 1.00 88.31 86 VAL A N 1
ATOM 689 C CA . VAL A 1 86 ? 15.596 5.493 -5.874 1.00 88.31 86 VAL A CA 1
ATOM 690 C C . VAL A 1 86 ? 15.121 6.598 -4.950 1.00 88.31 86 VAL A C 1
ATOM 692 O O . VAL A 1 86 ? 15.830 6.981 -4.011 1.00 88.31 86 VAL A O 1
ATOM 695 N N . ARG A 1 87 ? 13.882 7.046 -5.148 1.00 90.75 87 ARG A N 1
ATOM 696 C CA . ARG A 1 87 ? 13.211 7.959 -4.223 1.00 90.75 87 ARG A CA 1
ATOM 697 C C . ARG A 1 87 ? 12.354 7.149 -3.264 1.00 90.75 87 ARG A C 1
ATOM 699 O O . ARG A 1 87 ? 11.651 6.229 -3.661 1.00 90.75 87 ARG A O 1
ATOM 706 N N . ARG A 1 88 ? 12.424 7.479 -1.974 1.00 91.94 88 ARG A N 1
ATOM 707 C CA . ARG A 1 88 ? 11.518 6.935 -0.954 1.00 91.94 88 ARG A CA 1
ATOM 708 C C . ARG A 1 88 ? 10.572 8.028 -0.515 1.00 91.94 88 ARG A C 1
ATOM 710 O O . ARG A 1 88 ? 11.028 9.126 -0.210 1.00 91.94 88 ARG A O 1
ATOM 717 N N . TYR A 1 89 ? 9.304 7.688 -0.407 1.00 93.62 89 TYR A N 1
ATOM 718 C CA . TYR A 1 89 ? 8.250 8.618 -0.038 1.00 93.62 89 TYR A CA 1
ATOM 719 C C . TYR A 1 89 ? 7.266 7.936 0.908 1.00 93.62 89 TYR A C 1
ATOM 721 O O . TYR A 1 89 ? 7.313 6.719 1.124 1.00 93.62 89 TYR A O 1
ATOM 729 N N . THR A 1 90 ? 6.437 8.758 1.536 1.00 94.94 90 THR A N 1
ATOM 730 C CA . THR A 1 90 ? 5.444 8.319 2.506 1.00 94.94 90 THR A CA 1
ATOM 731 C C . THR A 1 90 ? 4.068 8.527 1.910 1.00 94.94 90 THR A C 1
ATOM 733 O O . THR A 1 90 ? 3.787 9.598 1.383 1.00 94.94 90 THR A O 1
ATOM 736 N N . VAL A 1 91 ? 3.233 7.506 2.033 1.00 96.06 91 VAL A N 1
ATOM 737 C CA . VAL A 1 91 ? 1.805 7.558 1.742 1.00 96.06 91 VAL A CA 1
ATOM 738 C C . VAL A 1 91 ? 1.076 7.546 3.080 1.00 96.06 91 VAL A C 1
ATOM 740 O O . VAL A 1 91 ? 1.406 6.726 3.945 1.00 96.06 91 VAL A O 1
ATOM 743 N N . ALA A 1 92 ? 0.147 8.477 3.274 1.00 96.56 92 ALA A N 1
ATOM 744 C CA . ALA A 1 92 ? -0.639 8.620 4.492 1.00 96.56 92 ALA A CA 1
ATOM 745 C C . ALA A 1 92 ? -2.076 8.187 4.215 1.00 96.56 92 ALA A C 1
ATOM 747 O O . ALA A 1 92 ? -2.697 8.676 3.282 1.00 96.56 92 ALA A O 1
ATOM 748 N N . PHE A 1 93 ? -2.576 7.262 5.021 1.00 96.75 93 PHE A N 1
ATOM 749 C CA . PHE A 1 93 ? -3.945 6.783 4.982 1.00 96.75 93 PHE A CA 1
ATOM 750 C C . PHE A 1 93 ? -4.751 7.484 6.081 1.00 96.75 93 PHE A C 1
ATOM 752 O O . PHE A 1 93 ? -4.295 7.503 7.236 1.00 96.75 93 PHE A O 1
ATOM 759 N N . PRO A 1 94 ? -5.957 7.988 5.766 1.00 93.44 94 PRO A N 1
ATOM 760 C CA . PRO A 1 94 ? -6.922 8.400 6.774 1.00 93.44 94 PRO A CA 1
ATOM 761 C C . PRO A 1 94 ? -7.248 7.231 7.707 1.00 93.44 94 PRO A C 1
ATOM 763 O O . PRO A 1 94 ? -7.527 6.121 7.251 1.00 93.44 94 PRO A O 1
ATOM 766 N N . SER A 1 95 ? -7.264 7.469 9.021 1.00 93.06 95 SER A N 1
ATOM 767 C CA . SER A 1 95 ? -7.647 6.433 9.993 1.00 93.06 95 SER A CA 1
ATOM 768 C C . SER A 1 95 ? -9.075 5.930 9.779 1.00 93.06 95 SER A C 1
ATOM 770 O O . SER A 1 95 ? -9.338 4.756 10.014 1.00 93.06 95 SER A O 1
ATOM 772 N N . ALA A 1 96 ? -9.956 6.793 9.260 1.00 93.38 96 ALA A N 1
ATOM 773 C CA . ALA A 1 96 ? -11.356 6.493 8.966 1.00 93.38 96 ALA A CA 1
ATOM 774 C C . ALA A 1 96 ? -11.548 5.291 8.028 1.00 93.38 96 ALA A C 1
ATOM 776 O O . ALA A 1 96 ? -12.557 4.596 8.126 1.00 93.38 96 ALA A O 1
ATOM 777 N N . LEU A 1 97 ? -10.564 4.993 7.171 1.00 94.94 97 LEU A N 1
ATOM 778 C CA . LEU A 1 97 ? -10.569 3.804 6.314 1.00 94.94 97 LEU A CA 1
ATOM 779 C C . LEU A 1 97 ? -10.523 2.483 7.098 1.00 94.94 97 LEU A C 1
ATOM 781 O O . LEU A 1 97 ? -10.866 1.439 6.550 1.00 94.94 97 LEU A O 1
ATOM 785 N N . PHE A 1 98 ? -10.116 2.525 8.369 1.00 94.00 98 PHE A N 1
ATOM 786 C CA . PHE A 1 98 ? -9.913 1.365 9.239 1.00 94.00 98 PHE A CA 1
ATOM 787 C C . PHE A 1 98 ? -10.789 1.402 10.503 1.00 94.00 98 PHE A C 1
ATOM 789 O O . PHE A 1 98 ? -10.532 0.656 11.447 1.00 94.00 98 PHE A O 1
ATOM 796 N N . ASP A 1 99 ? -11.824 2.249 10.529 1.00 92.69 99 ASP A N 1
ATOM 797 C CA . ASP A 1 99 ? -12.769 2.349 11.652 1.00 92.69 99 ASP A CA 1
ATOM 798 C C . ASP A 1 99 ? -13.906 1.300 11.581 1.00 92.69 99 ASP A C 1
ATOM 800 O O . ASP A 1 99 ? -14.752 1.227 12.477 1.00 92.69 99 ASP A O 1
ATOM 804 N N . ASP A 1 100 ? -13.927 0.463 10.537 1.00 92.75 100 ASP A N 1
ATOM 805 C CA . ASP A 1 100 ? -14.843 -0.674 10.393 1.00 92.75 100 ASP A CA 1
ATOM 806 C C . ASP A 1 100 ? -14.177 -1.971 10.895 1.00 92.75 100 ASP A C 1
ATOM 808 O O . ASP A 1 100 ? -13.062 -2.282 10.477 1.00 92.75 100 ASP A O 1
ATOM 812 N N . PRO A 1 101 ? -14.821 -2.748 11.786 1.00 89.06 101 PRO A N 1
ATOM 813 C CA . PRO A 1 101 ? -14.260 -3.994 12.312 1.00 89.06 101 PRO A CA 1
ATOM 814 C C . PRO A 1 101 ? -14.295 -5.192 11.341 1.00 89.06 101 PRO A C 1
ATOM 816 O O . PRO A 1 101 ? -13.878 -6.280 11.750 1.00 89.06 101 PRO A O 1
ATOM 819 N N . ARG A 1 102 ? -14.865 -5.047 10.137 1.00 83.69 102 ARG A N 1
ATOM 820 C CA . ARG A 1 102 ? -14.998 -6.121 9.134 1.00 83.69 102 ARG A CA 1
ATOM 821 C C . ARG A 1 102 ? -13.710 -6.434 8.378 1.00 83.69 102 ARG A C 1
ATOM 823 O O . ARG A 1 102 ? -12.928 -5.503 8.103 1.00 83.69 102 ARG A O 1
#

pLDDT: mean 89.84, std 8.37, range [58.5, 98.19]

Organism: NCBI:txid135487

InterPro domains:
  IPR020959 Arabinofuranosyltransferase AftA, C-terminal [PF12249] (1-101)